Protein AF-A0A1W9W708-F1 (afdb_monomer_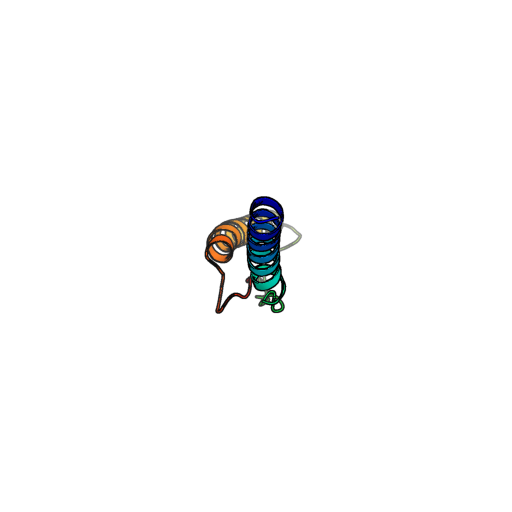lite)

Sequence (72 aa):
MKTKSVILGIIMLFVVGTTINDFSKEEPLYIAFIGPMSGEGKAAGEIMTQAIQLYLDQFNSRGGINGRKVDC

Foldseek 3Di:
DVVVVVVVVVVVVVVVVVVVLVVLADEAAEDDDDFPCDDPRNVVVVVVQVVVVVVQVVCVVVQHPPNHRYYD

pLDDT: mean 88.26, std 11.96, range [56.0, 98.31]

Radius of gyration: 20.87 Å; chains: 1; bounding box: 48×32×52 Å

Structure (mmCIF, N/CA/C/O backbone):
data_AF-A0A1W9W708-F1
#
_entry.id   AF-A0A1W9W708-F1
#
loop_
_atom_site.group_PDB
_atom_site.id
_atom_site.type_symbol
_atom_site.label_atom_id
_atom_site.label_alt_id
_atom_site.label_comp_id
_atom_site.label_asym_id
_atom_site.label_entity_id
_atom_site.label_seq_id
_atom_site.pdbx_PDB_ins_code
_atom_site.Cartn_x
_atom_site.Cartn_y
_atom_site.Cartn_z
_atom_site.occupancy
_atom_site.B_iso_or_equiv
_atom_site.auth_seq_id
_atom_site.auth_comp_id
_atom_site.auth_asym_id
_atom_site.auth_atom_id
_atom_site.pdbx_PDB_model_num
ATOM 1 N N . MET A 1 1 ? -27.021 24.569 33.550 1.00 61.03 1 MET A N 1
ATOM 2 C CA . MET A 1 1 ? -26.558 23.184 33.823 1.00 61.03 1 MET A CA 1
ATOM 3 C C . MET A 1 1 ? -26.842 22.247 32.652 1.00 61.03 1 MET A C 1
ATOM 5 O O . MET A 1 1 ? -25.904 21.625 32.182 1.00 61.03 1 MET A O 1
ATOM 9 N N . LYS A 1 2 ? -28.067 22.228 32.103 1.00 65.81 2 LYS A N 1
ATOM 10 C CA . LYS A 1 2 ? -28.464 21.364 30.970 1.00 65.81 2 LYS A CA 1
ATOM 11 C C . LYS A 1 2 ? -27.591 21.514 29.708 1.00 65.81 2 LYS A C 1
ATOM 13 O O . LYS A 1 2 ? -27.166 20.520 29.142 1.00 65.81 2 LYS A O 1
ATOM 18 N N . THR A 1 3 ? -27.241 22.743 29.322 1.00 76.12 3 THR A N 1
ATOM 19 C CA . THR A 1 3 ? -26.428 23.021 28.121 1.00 76.12 3 THR A CA 1
ATOM 20 C C . THR A 1 3 ? -24.991 22.504 28.230 1.00 76.12 3 THR A C 1
ATOM 22 O O . THR A 1 3 ? -24.443 22.004 27.257 1.00 76.12 3 THR A O 1
ATOM 25 N N . LYS A 1 4 ? -24.390 22.556 29.428 1.00 78.75 4 LYS A N 1
ATOM 26 C CA . LYS A 1 4 ? -23.033 22.039 29.670 1.00 78.75 4 LYS A CA 1
ATOM 27 C C . LYS A 1 4 ? -22.996 20.510 29.579 1.00 78.75 4 LYS A C 1
ATOM 29 O O . LYS A 1 4 ? -22.059 19.966 29.011 1.00 78.75 4 LYS A O 1
ATOM 34 N N . SER A 1 5 ? -24.039 19.835 30.068 1.00 79.06 5 SER A N 1
ATOM 35 C CA . SER A 1 5 ? -24.182 18.376 29.967 1.00 79.06 5 SER A CA 1
ATOM 36 C C . SER A 1 5 ? -24.384 17.896 28.526 1.00 79.06 5 SER A C 1
ATOM 38 O O . SER A 1 5 ? -23.828 16.871 28.153 1.00 79.06 5 SER A O 1
ATOM 40 N N . VAL A 1 6 ? -25.116 18.650 27.697 1.00 87.62 6 VAL A N 1
ATOM 41 C CA . VAL A 1 6 ? -25.279 18.338 26.263 1.00 87.62 6 VAL A CA 1
ATOM 42 C C . VAL A 1 6 ? -23.959 18.500 25.508 1.00 87.62 6 VAL A C 1
ATOM 44 O O . VAL A 1 6 ? -23.580 17.616 24.746 1.00 87.62 6 VAL A O 1
ATOM 47 N N . ILE A 1 7 ? -23.223 19.588 25.759 1.00 90.69 7 ILE A N 1
ATOM 48 C CA . ILE A 1 7 ? -2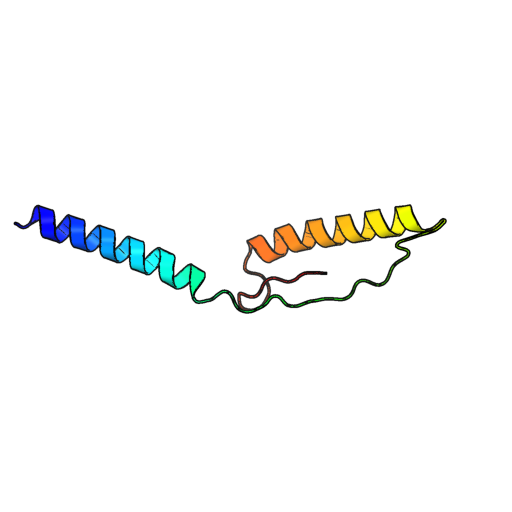1.905 19.819 25.148 1.00 90.69 7 ILE A CA 1
ATOM 49 C C . ILE A 1 7 ? -20.926 18.707 25.542 1.00 90.69 7 ILE A C 1
ATOM 51 O O . ILE A 1 7 ? -20.228 18.173 24.685 1.00 90.69 7 ILE A O 1
ATOM 55 N N . LEU A 1 8 ? -20.919 18.306 26.817 1.00 89.81 8 LEU A N 1
ATOM 56 C CA . LEU A 1 8 ? -20.081 17.209 27.297 1.00 89.81 8 LEU A CA 1
ATOM 57 C C . LEU A 1 8 ? -20.428 15.878 26.606 1.00 89.81 8 LEU A C 1
ATOM 59 O O . LEU A 1 8 ? -19.527 15.134 26.231 1.00 89.81 8 LEU A O 1
ATOM 63 N N . GLY A 1 9 ? -21.719 15.613 26.375 1.00 89.88 9 GLY A N 1
ATOM 64 C CA . GLY A 1 9 ? -22.180 14.433 25.641 1.00 89.88 9 GLY A CA 1
ATOM 65 C C . GLY A 1 9 ? -21.720 14.408 24.181 1.00 89.88 9 GLY A C 1
ATOM 66 O O . GLY A 1 9 ? -21.255 13.374 23.712 1.00 89.88 9 GLY A O 1
ATOM 67 N N . ILE A 1 10 ? -21.777 15.545 23.478 1.00 90.69 10 ILE A N 1
ATOM 68 C CA . ILE A 1 10 ? -21.309 15.662 22.083 1.00 90.69 10 ILE A CA 1
ATOM 69 C C . ILE A 1 10 ? -19.792 15.465 21.996 1.00 90.69 10 ILE A C 1
ATOM 71 O O . ILE A 1 10 ? -19.319 14.734 21.128 1.00 90.69 10 ILE A O 1
ATOM 75 N N . ILE A 1 11 ? -19.032 16.066 22.918 1.00 90.25 11 ILE A N 1
ATOM 76 C CA . ILE A 1 11 ? -17.574 15.888 22.993 1.00 90.25 11 ILE A CA 1
ATOM 77 C C . ILE A 1 11 ? -17.235 14.415 23.230 1.00 90.25 11 ILE A C 1
ATOM 79 O O . ILE A 1 11 ? -16.368 13.868 22.555 1.00 90.25 11 ILE A O 1
ATOM 83 N N . MET A 1 12 ? -17.948 13.748 24.138 1.00 86.62 12 MET A N 1
ATOM 84 C CA . MET A 1 12 ? -17.717 12.336 24.433 1.00 86.62 12 MET A CA 1
ATOM 85 C C . MET A 1 12 ? -18.041 11.431 23.237 1.00 86.62 12 MET A C 1
ATOM 87 O O . MET A 1 12 ? -17.274 10.518 22.947 1.00 86.62 12 MET A O 1
ATOM 91 N N . LEU A 1 13 ? -19.112 11.717 22.491 1.00 85.81 13 LEU A N 1
ATOM 92 C CA . LEU A 1 13 ? -19.460 10.987 21.265 1.00 85.81 13 LEU A CA 1
ATOM 93 C C . LEU A 1 13 ? -18.397 11.155 20.171 1.00 85.81 13 LEU A C 1
ATOM 95 O O . LEU A 1 13 ? -18.067 10.198 19.474 1.00 85.81 13 LEU A O 1
ATOM 99 N N . PHE A 1 14 ? -17.837 12.358 20.048 1.00 84.25 14 PHE A N 1
ATOM 100 C CA . PHE A 1 14 ? -16.778 12.651 19.087 1.00 84.25 14 PHE A CA 1
ATOM 101 C C . PHE A 1 14 ? -15.473 11.923 19.443 1.00 84.25 14 PHE A C 1
ATOM 103 O O . PHE A 1 14 ? -14.859 11.311 18.576 1.00 84.25 14 PHE A O 1
ATOM 110 N N . VAL A 1 15 ? -15.094 11.912 20.727 1.00 82.81 15 VAL A N 1
ATOM 111 C CA . VAL A 1 15 ? -13.904 11.200 21.233 1.00 82.81 15 VAL A CA 1
ATOM 112 C C . VAL A 1 15 ? -14.034 9.685 21.065 1.00 82.81 15 VAL A C 1
ATOM 114 O O . VAL A 1 15 ? -13.074 9.018 20.683 1.00 82.81 15 VAL A O 1
ATOM 117 N N . VAL A 1 16 ? -15.219 9.125 21.317 1.00 80.25 16 VAL A N 1
ATOM 118 C CA . VAL A 1 16 ? -15.484 7.701 21.069 1.00 80.25 16 VAL A CA 1
ATOM 119 C C . VAL A 1 16 ? -15.403 7.402 19.567 1.00 80.25 16 VAL A C 1
ATOM 121 O O . VAL A 1 16 ? -14.735 6.455 19.170 1.00 80.25 16 VAL A O 1
ATOM 124 N N . GLY A 1 17 ? -15.980 8.246 18.706 1.00 73.25 17 GLY A N 1
ATOM 125 C CA . GLY A 1 17 ? -15.915 8.066 17.250 1.00 73.25 17 GLY A CA 1
ATOM 126 C C . GLY A 1 17 ? -14.494 8.097 16.669 1.00 73.25 17 GLY A C 1
ATOM 127 O O . GLY A 1 17 ? -14.196 7.349 15.736 1.00 73.25 17 GLY A O 1
ATOM 128 N N . THR A 1 18 ? -13.595 8.920 17.216 1.00 68.12 18 THR A N 1
ATOM 129 C CA . THR A 1 18 ? -12.195 8.970 16.761 1.00 68.12 18 THR A CA 1
ATOM 130 C C . THR A 1 18 ? -11.356 7.815 17.306 1.00 68.12 18 THR A C 1
ATOM 132 O O . THR A 1 18 ? -10.555 7.249 16.568 1.00 68.12 18 THR A O 1
ATOM 135 N N . THR A 1 19 ? -11.568 7.406 18.559 1.00 62.59 19 THR A N 1
ATOM 136 C CA . THR A 1 19 ? -10.784 6.326 19.189 1.00 62.59 19 THR A CA 1
ATOM 137 C C . THR A 1 19 ? -11.066 4.942 18.600 1.00 62.59 19 THR A C 1
ATOM 139 O O . THR A 1 19 ? -10.139 4.142 18.492 1.00 62.59 19 THR A O 1
ATOM 142 N N . ILE A 1 20 ? -12.289 4.664 18.131 1.00 63.53 20 ILE A N 1
ATOM 143 C CA . ILE A 1 20 ? -12.619 3.378 17.481 1.00 63.53 20 ILE A CA 1
ATOM 144 C C . ILE A 1 20 ? -11.850 3.200 16.154 1.00 63.53 20 ILE A C 1
ATOM 146 O O . ILE A 1 20 ? -11.449 2.086 15.812 1.00 63.53 20 ILE A O 1
ATOM 150 N N . ASN A 1 21 ? -11.596 4.294 15.426 1.00 61.94 21 ASN A N 1
ATOM 151 C CA . ASN A 1 21 ? -10.858 4.263 14.157 1.00 61.94 21 ASN A CA 1
ATOM 152 C C . ASN A 1 21 ? -9.357 3.986 14.334 1.00 61.94 21 ASN A C 1
ATOM 154 O O . ASN A 1 21 ? -8.751 3.347 13.475 1.00 61.94 21 ASN A O 1
ATOM 158 N N . ASP A 1 22 ? -8.747 4.450 15.427 1.00 60.47 22 ASP A N 1
ATOM 159 C CA . ASP A 1 22 ? -7.318 4.229 15.681 1.00 60.47 22 ASP A CA 1
ATOM 160 C C . ASP A 1 22 ? -7.029 2.886 16.364 1.00 60.47 22 ASP A C 1
ATOM 162 O O . ASP A 1 22 ? -5.977 2.298 16.119 1.00 60.47 22 ASP A O 1
ATOM 166 N N . PHE A 1 23 ? -7.966 2.351 17.156 1.00 56.00 23 PHE A N 1
ATOM 167 C CA . PHE A 1 23 ? -7.784 1.076 17.866 1.00 56.00 23 PHE A CA 1
ATOM 168 C C . PHE A 1 23 ? -7.774 -0.157 16.939 1.00 56.00 23 PHE A C 1
ATOM 170 O O . PHE A 1 23 ? -7.360 -1.233 17.356 1.00 56.00 23 PHE A O 1
ATOM 177 N N . SER A 1 24 ? -8.194 -0.002 15.677 1.00 58.72 24 SER A N 1
ATOM 178 C CA . SER A 1 24 ? -8.314 -1.097 14.698 1.00 58.72 24 SER A CA 1
ATOM 179 C C . SER A 1 24 ? -7.206 -1.114 13.635 1.00 58.72 24 SER A C 1
ATOM 181 O O . SER A 1 24 ? -7.324 -1.827 12.640 1.00 58.72 24 SER A O 1
ATOM 183 N N . LYS A 1 25 ? -6.132 -0.324 13.791 1.00 66.12 25 LYS A N 1
ATOM 184 C CA . LYS A 1 25 ? -4.998 -0.333 12.848 1.00 66.12 25 LYS A CA 1
ATOM 185 C C . LYS A 1 25 ? -4.088 -1.534 13.108 1.00 66.12 25 LYS A C 1
ATOM 187 O O . LYS A 1 25 ? -2.999 -1.400 13.657 1.00 66.12 25 LYS A O 1
ATOM 192 N N . GLU A 1 26 ? -4.563 -2.710 12.719 1.00 77.00 26 GLU A N 1
ATOM 193 C CA . GLU A 1 26 ? -3.738 -3.909 12.586 1.00 77.00 26 GLU A CA 1
ATOM 194 C C . GLU A 1 26 ? -2.588 -3.676 11.587 1.00 77.00 26 GLU A C 1
ATOM 196 O O . GLU A 1 26 ? -2.703 -2.860 10.664 1.00 77.00 26 GLU A O 1
ATOM 201 N N . GLU A 1 27 ? -1.470 -4.389 11.764 1.00 88.69 27 GLU A N 1
ATOM 202 C CA . GLU A 1 27 ? -0.304 -4.267 10.880 1.00 88.69 27 GLU A CA 1
ATOM 203 C C . GLU A 1 27 ? -0.682 -4.488 9.404 1.00 88.69 27 GLU A C 1
ATOM 205 O O . GLU A 1 27 ? -1.517 -5.353 9.109 1.00 88.69 27 GLU A O 1
ATOM 210 N N . PRO A 1 28 ? -0.061 -3.773 8.449 1.00 92.25 28 PRO A N 1
ATOM 211 C CA . PRO A 1 28 ? -0.289 -4.021 7.032 1.00 92.25 28 PRO A CA 1
ATOM 212 C C . PRO A 1 28 ? 0.044 -5.460 6.616 1.00 92.25 28 PRO A C 1
ATOM 214 O O . PRO A 1 28 ? 0.859 -6.147 7.234 1.00 92.25 28 PRO A O 1
ATOM 217 N N . LEU A 1 29 ? -0.603 -5.921 5.552 1.00 95.06 29 LEU A N 1
ATOM 218 C CA . LEU A 1 29 ? -0.249 -7.144 4.841 1.00 95.06 29 LEU A CA 1
ATOM 219 C C . LEU A 1 29 ? 0.759 -6.794 3.747 1.00 95.06 29 LEU A C 1
ATOM 221 O O . LEU A 1 29 ? 0.446 -5.996 2.867 1.00 95.06 29 LEU A O 1
ATOM 225 N N . TYR A 1 30 ? 1.938 -7.409 3.785 1.00 95.31 30 TYR A N 1
ATOM 226 C CA . TYR A 1 30 ? 2.997 -7.145 2.814 1.00 95.31 30 TYR A CA 1
ATOM 227 C C . TYR A 1 30 ? 3.000 -8.185 1.694 1.00 95.31 30 TYR A C 1
ATOM 229 O O . TYR A 1 30 ? 2.991 -9.391 1.954 1.00 95.31 30 TYR A O 1
ATOM 237 N N . ILE A 1 31 ? 3.039 -7.716 0.449 1.00 93.94 31 ILE A N 1
ATOM 238 C CA . ILE A 1 31 ? 3.159 -8.540 -0.755 1.00 93.94 31 ILE A CA 1
ATOM 239 C C . ILE A 1 31 ? 4.468 -8.189 -1.449 1.00 93.94 31 ILE A C 1
ATOM 241 O O . ILE A 1 31 ? 4.633 -7.080 -1.936 1.00 93.94 31 ILE A O 1
ATOM 245 N N . ALA A 1 32 ? 5.373 -9.157 -1.575 1.00 95.75 32 ALA A N 1
ATOM 246 C CA . ALA A 1 32 ? 6.620 -8.932 -2.293 1.00 95.75 32 ALA A CA 1
ATOM 247 C C . ALA A 1 32 ? 6.381 -8.865 -3.811 1.00 95.75 32 ALA A C 1
ATOM 249 O O . ALA A 1 32 ? 6.025 -9.863 -4.443 1.00 95.75 32 ALA A O 1
ATOM 250 N N . PHE A 1 33 ? 6.642 -7.703 -4.406 1.00 94.69 33 PHE A N 1
ATOM 251 C CA . PHE A 1 33 ? 6.813 -7.576 -5.849 1.00 94.69 33 PHE A CA 1
ATOM 252 C C . PHE A 1 33 ? 8.277 -7.835 -6.226 1.00 94.69 33 PHE A C 1
ATOM 254 O O . PHE A 1 33 ? 9.186 -7.174 -5.728 1.00 94.69 33 PHE A O 1
ATOM 261 N N . ILE A 1 34 ? 8.512 -8.789 -7.130 1.00 95.50 34 ILE A N 1
ATOM 262 C CA . ILE A 1 34 ? 9.850 -9.094 -7.647 1.00 95.50 34 ILE A CA 1
ATOM 263 C C . ILE A 1 34 ? 9.903 -8.673 -9.115 1.00 95.50 34 ILE A C 1
ATOM 265 O O . ILE A 1 34 ? 9.315 -9.318 -9.982 1.00 95.50 34 ILE A O 1
ATOM 269 N N . GLY A 1 35 ? 10.634 -7.594 -9.382 1.00 94.88 35 GLY A N 1
ATOM 270 C CA . GLY A 1 35 ? 10.850 -7.050 -10.718 1.00 94.88 35 GLY A CA 1
ATOM 271 C C . GLY A 1 35 ? 12.245 -6.436 -10.875 1.00 94.88 35 GLY A C 1
ATOM 272 O O . GLY A 1 35 ? 13.013 -6.368 -9.912 1.00 94.88 35 GLY A O 1
ATOM 273 N N . PRO A 1 36 ? 12.610 -6.000 -12.090 1.00 97.25 36 PRO A N 1
ATOM 274 C CA . PRO A 1 36 ? 13.901 -5.376 -12.347 1.00 97.25 36 PRO A CA 1
ATOM 275 C C . PRO A 1 36 ? 13.962 -3.977 -11.721 1.00 97.25 36 PRO A C 1
ATOM 277 O O . PRO A 1 36 ? 13.500 -3.005 -12.305 1.00 97.25 36 PRO A O 1
ATOM 280 N N . MET A 1 37 ? 14.563 -3.865 -10.538 1.00 96.88 37 MET A N 1
ATOM 281 C CA . MET A 1 37 ? 14.705 -2.585 -9.821 1.00 96.88 37 MET A CA 1
ATOM 282 C C . MET A 1 37 ? 15.990 -1.820 -10.187 1.00 96.88 37 MET A C 1
ATOM 284 O O . MET A 1 37 ? 16.267 -0.747 -9.652 1.00 96.88 37 MET A O 1
ATOM 288 N N . SER A 1 38 ? 16.806 -2.373 -11.086 1.00 96.88 38 SER A N 1
ATOM 289 C CA . SER A 1 38 ? 18.086 -1.809 -11.513 1.00 96.88 38 SER A CA 1
ATOM 290 C C . SER A 1 38 ? 18.468 -2.280 -12.922 1.00 96.88 38 SER A C 1
ATOM 292 O O . SER A 1 38 ? 17.789 -3.115 -13.524 1.00 96.88 38 SER A O 1
ATOM 294 N N . GLY A 1 39 ? 19.552 -1.713 -13.462 1.00 97.25 39 GLY A N 1
ATOM 295 C CA . GLY A 1 39 ? 20.048 -2.038 -14.800 1.00 97.25 39 GLY A CA 1
ATOM 296 C C . GLY A 1 39 ? 19.080 -1.633 -15.914 1.00 97.25 39 GLY A C 1
ATOM 297 O O . GLY A 1 39 ? 18.245 -0.746 -15.741 1.00 97.25 39 GLY A O 1
ATOM 298 N N . GLU A 1 40 ? 19.191 -2.297 -17.062 1.00 97.62 40 GLU A N 1
ATOM 299 C CA . GLU A 1 40 ? 18.400 -1.990 -18.264 1.00 97.62 40 GLU A CA 1
ATOM 300 C C . GLU A 1 40 ? 16.886 -2.144 -18.048 1.00 97.62 40 GLU A C 1
ATOM 302 O O . GLU A 1 40 ? 16.092 -1.431 -18.656 1.00 97.62 40 GLU A O 1
ATOM 307 N N . GLY A 1 41 ? 16.470 -3.027 -17.136 1.00 97.81 41 GLY A N 1
ATOM 308 C CA . GLY A 1 41 ? 15.059 -3.261 -16.826 1.00 97.81 41 GLY A CA 1
ATOM 309 C C . GLY A 1 41 ? 14.440 -2.274 -15.831 1.00 97.81 41 GLY A C 1
ATOM 310 O O . GLY A 1 41 ? 13.231 -2.338 -15.614 1.00 97.81 41 GLY A O 1
ATOM 311 N N . LYS A 1 42 ? 15.223 -1.360 -15.236 1.00 98.31 42 LYS A N 1
ATOM 312 C CA . LYS A 1 42 ? 14.776 -0.481 -14.139 1.00 98.31 42 LYS A CA 1
ATOM 313 C C . LYS A 1 42 ? 13.483 0.276 -14.451 1.00 98.31 42 LYS A C 1
ATOM 315 O O . LYS A 1 42 ? 12.583 0.313 -13.620 1.00 98.31 42 LYS A O 1
ATOM 320 N N . ALA A 1 43 ? 13.380 0.845 -15.652 1.00 98.25 43 ALA A N 1
ATOM 321 C CA . ALA A 1 43 ? 12.209 1.623 -16.050 1.00 98.25 43 ALA A CA 1
ATOM 322 C C . ALA A 1 43 ? 10.917 0.785 -16.011 1.00 98.25 43 ALA A C 1
ATOM 324 O O . ALA A 1 43 ? 9.875 1.267 -15.577 1.00 98.25 43 ALA A O 1
ATOM 325 N N . ALA A 1 44 ? 10.986 -0.490 -16.409 1.00 98.06 44 ALA A N 1
ATOM 326 C CA . ALA A 1 44 ? 9.844 -1.393 -16.327 1.00 98.06 44 ALA A CA 1
ATOM 327 C C . ALA A 1 44 ? 9.487 -1.721 -14.868 1.00 98.06 44 ALA A C 1
ATOM 329 O O . ALA A 1 44 ? 8.306 -1.732 -14.524 1.00 98.06 44 ALA A O 1
ATOM 330 N N . GLY A 1 45 ? 10.489 -1.945 -14.008 1.00 97.81 45 GLY A N 1
ATOM 331 C CA . GLY A 1 45 ? 10.294 -2.139 -12.568 1.00 97.81 45 GLY A CA 1
ATOM 332 C C . GLY A 1 45 ? 9.583 -0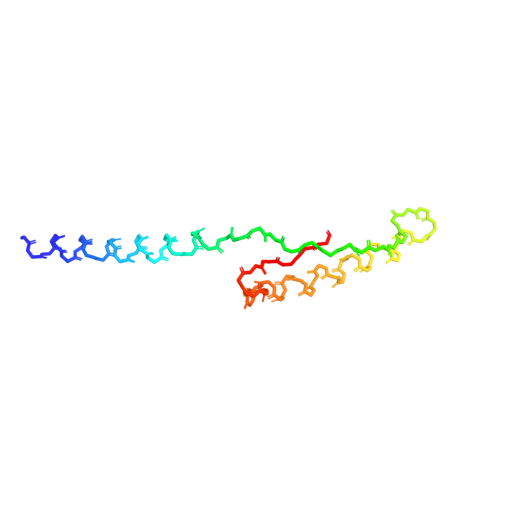.962 -11.910 1.00 97.81 45 GLY A C 1
ATOM 333 O O . GLY A 1 45 ? 8.574 -1.158 -11.241 1.00 97.81 45 GLY A O 1
ATOM 334 N N . GLU A 1 46 ? 10.045 0.261 -12.172 1.00 97.62 46 GLU A N 1
ATOM 335 C CA . GLU A 1 46 ? 9.443 1.485 -11.629 1.00 97.62 46 GLU A CA 1
ATOM 336 C C . GLU A 1 46 ? 7.989 1.666 -12.078 1.00 97.62 46 GLU A C 1
ATOM 338 O O . GLU A 1 46 ? 7.130 1.971 -11.250 1.00 97.62 46 GLU A O 1
ATOM 343 N N . ILE A 1 47 ? 7.690 1.427 -13.361 1.00 98.12 47 ILE A N 1
ATOM 344 C CA . ILE A 1 47 ? 6.316 1.486 -13.883 1.00 98.12 47 ILE A CA 1
ATOM 345 C C . ILE A 1 47 ? 5.429 0.450 -13.187 1.00 98.12 47 ILE A C 1
ATOM 347 O O . ILE A 1 47 ? 4.303 0.767 -12.803 1.00 98.12 47 ILE A O 1
ATOM 351 N N . MET A 1 48 ? 5.923 -0.776 -12.996 1.00 97.50 48 MET A N 1
ATOM 352 C CA . MET A 1 48 ? 5.171 -1.826 -12.305 1.00 97.50 48 MET A CA 1
ATOM 353 C C . MET A 1 48 ? 4.912 -1.464 -10.839 1.00 97.50 48 MET A C 1
ATOM 355 O O . MET A 1 48 ? 3.769 -1.558 -10.398 1.00 97.50 48 MET A O 1
ATOM 359 N N . THR A 1 49 ? 5.916 -0.980 -10.104 1.00 96.88 49 THR A N 1
ATOM 360 C CA . THR A 1 49 ? 5.747 -0.520 -8.715 1.00 96.88 49 THR A CA 1
ATOM 361 C C . THR A 1 49 ? 4.724 0.611 -8.617 1.00 96.88 49 THR A C 1
ATOM 363 O O . THR A 1 49 ? 3.834 0.562 -7.773 1.00 96.88 49 THR A O 1
ATOM 366 N N . GLN A 1 50 ? 4.790 1.603 -9.508 1.00 97.12 50 GLN A N 1
ATOM 367 C CA . GLN A 1 50 ? 3.829 2.712 -9.527 1.00 97.12 50 G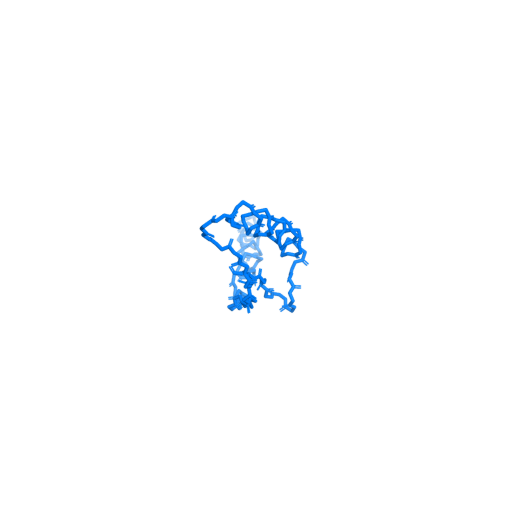LN A CA 1
ATOM 368 C C . GLN A 1 50 ? 2.407 2.239 -9.847 1.00 97.12 50 GLN A C 1
ATOM 370 O O . GLN A 1 50 ? 1.450 2.699 -9.226 1.00 97.12 50 GLN A O 1
ATOM 375 N N . ALA A 1 51 ? 2.254 1.303 -10.787 1.00 97.38 51 ALA A N 1
ATOM 376 C CA . ALA A 1 51 ? 0.955 0.734 -11.131 1.00 97.38 51 ALA A CA 1
ATOM 377 C C . ALA A 1 51 ? 0.349 -0.070 -9.969 1.00 97.38 51 ALA A C 1
ATOM 379 O O . ALA A 1 51 ? -0.850 0.038 -9.708 1.00 97.38 51 ALA A O 1
ATOM 380 N N . ILE A 1 52 ? 1.175 -0.840 -9.252 1.00 97.56 52 ILE A N 1
ATOM 381 C CA . ILE A 1 52 ? 0.764 -1.560 -8.042 1.00 97.56 52 ILE A CA 1
ATOM 382 C C . ILE A 1 52 ? 0.307 -0.561 -6.976 1.00 97.56 52 ILE A C 1
ATOM 384 O O . ILE A 1 52 ? -0.812 -0.686 -6.476 1.00 97.56 52 ILE A O 1
ATOM 388 N N . GLN A 1 53 ? 1.112 0.468 -6.693 1.00 96.62 53 GLN A N 1
ATOM 389 C CA . GLN A 1 53 ? 0.775 1.483 -5.694 1.00 96.62 53 GLN A CA 1
ATOM 390 C C . GLN A 1 53 ? -0.543 2.191 -6.018 1.00 96.62 53 GLN A C 1
ATOM 392 O O . GLN A 1 53 ? -1.395 2.333 -5.146 1.00 96.62 53 GLN A O 1
ATOM 397 N N . LEU A 1 54 ? -0.759 2.563 -7.283 1.00 97.75 54 LEU A N 1
ATOM 398 C CA . LEU A 1 54 ? -1.992 3.213 -7.729 1.00 97.75 54 LEU A CA 1
ATOM 399 C C . LEU A 1 54 ? -3.239 2.376 -7.400 1.00 97.75 54 LEU A C 1
ATOM 401 O O . LEU A 1 54 ? -4.262 2.915 -6.971 1.00 97.75 54 LEU A O 1
ATOM 405 N N . TYR A 1 55 ? -3.166 1.057 -7.595 1.00 97.56 55 TYR A N 1
ATOM 406 C CA . TYR A 1 55 ? -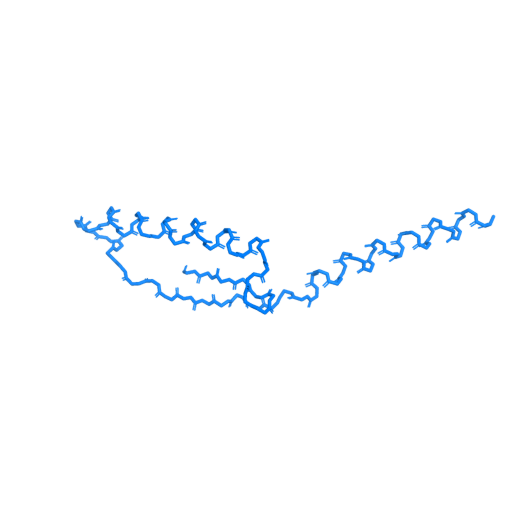4.265 0.164 -7.238 1.00 97.56 55 TYR A CA 1
ATOM 407 C C . TYR A 1 55 ? -4.408 0.014 -5.721 1.00 97.56 55 TYR A C 1
ATOM 409 O O . TYR A 1 55 ? -5.526 0.086 -5.204 1.00 97.56 55 TYR A O 1
ATOM 417 N N . LEU A 1 56 ? -3.296 -0.163 -5.001 1.00 97.19 56 LEU A N 1
ATOM 418 C CA . LEU A 1 56 ? -3.301 -0.311 -3.546 1.00 97.19 56 LEU A CA 1
ATOM 419 C C . LEU A 1 56 ? -3.852 0.925 -2.838 1.00 97.19 56 LEU A C 1
ATOM 421 O O . LEU A 1 56 ? -4.602 0.776 -1.876 1.00 97.19 56 LEU A O 1
ATOM 425 N N . ASP A 1 57 ? -3.581 2.127 -3.337 1.00 96.88 57 ASP A N 1
ATOM 426 C CA . ASP A 1 57 ? -4.144 3.368 -2.803 1.00 96.88 57 ASP A CA 1
ATOM 427 C C . ASP A 1 57 ? -5.676 3.357 -2.885 1.00 96.88 57 ASP A C 1
ATOM 429 O O . ASP A 1 57 ? -6.371 3.596 -1.889 1.00 96.88 57 ASP A O 1
ATOM 433 N N . GLN A 1 58 ? -6.227 3.001 -4.052 1.00 97.62 58 GLN A N 1
ATOM 434 C CA . GLN A 1 58 ? -7.673 2.873 -4.228 1.00 97.62 58 GLN A CA 1
ATOM 435 C C . GLN A 1 58 ? -8.248 1.750 -3.355 1.00 97.62 58 GLN A C 1
ATOM 437 O O . GLN A 1 58 ? -9.290 1.934 -2.722 1.00 97.62 58 GLN A O 1
ATOM 442 N N . PHE A 1 59 ? -7.591 0.596 -3.306 1.00 96.44 59 PHE A N 1
ATOM 443 C CA . PHE A 1 59 ? -8.034 -0.566 -2.543 1.00 96.44 59 PHE A CA 1
ATOM 444 C C . PHE A 1 59 ? -8.049 -0.290 -1.030 1.00 96.44 59 PHE A C 1
ATOM 446 O O . PHE A 1 59 ? -9.065 -0.490 -0.360 1.00 96.44 59 PHE A O 1
ATOM 453 N N . ASN A 1 60 ? -6.964 0.270 -0.497 1.00 95.50 60 ASN A N 1
ATOM 454 C CA . ASN A 1 60 ? -6.82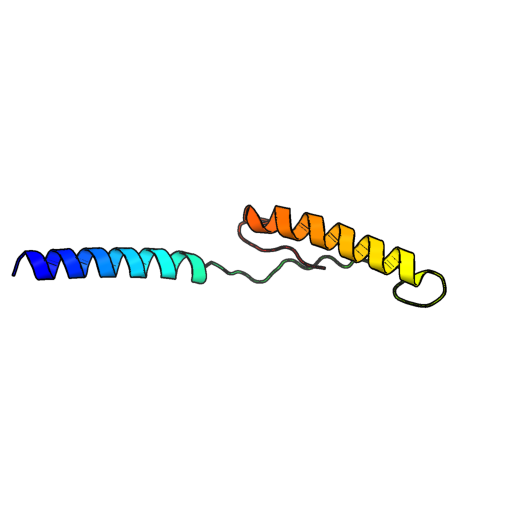7 0.625 0.914 1.00 95.50 60 ASN A CA 1
ATOM 455 C C . ASN A 1 60 ? -7.762 1.769 1.321 1.00 95.50 60 ASN A C 1
ATOM 457 O O . ASN A 1 60 ? -8.240 1.776 2.455 1.00 95.50 60 ASN A O 1
ATOM 461 N N . SER A 1 61 ? -8.095 2.695 0.410 1.00 94.56 61 SER A N 1
ATOM 462 C CA . SER A 1 61 ? -9.111 3.729 0.677 1.00 94.56 61 SER A CA 1
ATOM 463 C C . SER A 1 61 ? -10.506 3.151 0.963 1.00 94.56 61 SER A C 1
ATOM 465 O O . SER A 1 61 ? -11.329 3.815 1.589 1.00 94.56 61 SER A O 1
ATOM 467 N N . ARG A 1 62 ? -10.765 1.900 0.550 1.00 95.06 62 ARG A N 1
ATOM 468 C CA . ARG A 1 62 ? -12.020 1.164 0.782 1.00 95.06 62 ARG A CA 1
ATOM 469 C C . ARG A 1 62 ? -11.960 0.213 1.982 1.00 95.06 62 ARG A C 1
ATOM 471 O O . ARG A 1 62 ? -12.894 -0.555 2.182 1.00 95.06 62 ARG A O 1
ATOM 478 N N . GLY A 1 63 ? -10.889 0.263 2.775 1.00 88.56 63 GLY A N 1
ATOM 479 C CA . GLY A 1 63 ? -10.748 -0.526 4.004 1.00 88.56 63 GLY A CA 1
ATOM 480 C C . GLY A 1 63 ? -9.852 -1.763 3.894 1.00 88.56 63 GLY A C 1
ATOM 481 O O . GLY A 1 63 ? -9.705 -2.477 4.884 1.00 88.56 63 GLY A O 1
ATOM 482 N N . GLY A 1 64 ? -9.224 -2.010 2.740 1.00 92.56 64 GLY A N 1
ATOM 483 C CA . GLY A 1 64 ? -8.239 -3.083 2.588 1.00 92.56 64 GLY A CA 1
ATOM 484 C C . GLY A 1 64 ? -8.818 -4.496 2.774 1.00 92.56 64 GLY A C 1
ATOM 485 O O . GLY A 1 64 ? -9.954 -4.767 2.385 1.00 92.56 64 GLY A O 1
ATOM 486 N N . ILE A 1 65 ? -8.039 -5.411 3.361 1.00 93.25 65 ILE A N 1
ATOM 487 C CA . ILE A 1 65 ? -8.459 -6.792 3.667 1.00 93.25 65 ILE A CA 1
ATOM 488 C C . ILE A 1 65 ? -8.734 -6.891 5.164 1.00 93.25 65 ILE A C 1
ATOM 490 O O . ILE A 1 65 ? -7.816 -6.766 5.967 1.00 93.25 65 ILE A O 1
ATOM 494 N N . ASN A 1 66 ? -9.986 -7.143 5.551 1.00 91.50 66 ASN A N 1
ATOM 495 C CA . ASN A 1 66 ? -10.394 -7.244 6.960 1.00 91.50 66 ASN A CA 1
ATOM 496 C C . ASN A 1 66 ? -9.972 -6.022 7.808 1.00 91.50 66 ASN A C 1
ATOM 498 O O . ASN A 1 66 ? -9.596 -6.173 8.964 1.00 91.50 66 ASN A O 1
ATOM 502 N N . GLY A 1 67 ? -9.994 -4.811 7.234 1.00 88.94 67 GLY A N 1
ATOM 503 C CA . GLY A 1 67 ? -9.549 -3.584 7.911 1.00 88.94 67 GLY A CA 1
ATOM 504 C C . GLY A 1 67 ? -8.036 -3.339 7.868 1.00 88.94 67 GLY A C 1
ATOM 505 O O . GLY A 1 67 ? -7.575 -2.278 8.288 1.00 88.94 67 GLY A O 1
ATOM 506 N N . ARG A 1 68 ? -7.254 -4.278 7.322 1.00 91.25 68 ARG A N 1
ATOM 507 C CA . ARG A 1 68 ? -5.799 -4.170 7.175 1.00 91.25 68 ARG A CA 1
ATOM 508 C C . ARG A 1 68 ? -5.434 -3.593 5.820 1.00 91.25 68 ARG A C 1
ATOM 510 O O . ARG A 1 68 ? -5.919 -4.057 4.785 1.00 91.25 68 ARG A O 1
ATOM 517 N N . LYS A 1 69 ? -4.522 -2.622 5.813 1.00 93.75 69 LYS A N 1
ATOM 518 C CA . LYS A 1 69 ? -3.927 -2.123 4.568 1.00 93.75 69 LYS A CA 1
ATOM 519 C C . LYS A 1 69 ? -3.038 -3.189 3.929 1.00 93.75 69 LYS A C 1
ATOM 521 O O . LYS A 1 69 ? -2.453 -4.005 4.634 1.00 93.75 69 LYS A O 1
ATOM 526 N N . VAL A 1 70 ? -2.923 -3.151 2.609 1.00 95.94 70 VAL A N 1
ATOM 527 C CA . VAL A 1 70 ? -1.993 -3.974 1.826 1.00 95.94 70 VAL A CA 1
ATOM 528 C C . VAL A 1 70 ? -0.895 -3.076 1.261 1.00 95.94 70 VAL A C 1
ATOM 530 O O . VAL A 1 70 ? -1.210 -1.987 0.782 1.00 95.94 70 VAL A O 1
ATOM 533 N N . ASP A 1 71 ? 0.358 -3.519 1.325 1.00 93.94 71 ASP A N 1
ATOM 534 C CA . ASP A 1 71 ? 1.534 -2.771 0.855 1.00 93.94 71 ASP A CA 1
ATOM 535 C C . ASP A 1 71 ? 2.567 -3.695 0.179 1.00 93.94 71 ASP A C 1
ATOM 537 O O . ASP A 1 71 ? 2.465 -4.924 0.303 1.00 93.94 71 ASP A O 1
ATOM 541 N N . CYS A 1 72 ? 3.537 -3.118 -0.538 1.00 88.00 72 CYS A N 1
ATOM 542 C CA . CYS A 1 72 ? 4.533 -3.840 -1.344 1.00 88.00 72 CYS A CA 1
ATOM 543 C C . CYS A 1 72 ? 5.986 -3.458 -1.058 1.00 88.00 72 CYS A C 1
ATOM 545 O O . CYS A 1 72 ? 6.280 -2.251 -0.933 1.00 88.00 72 CYS A O 1
#

Secondary structure (DSSP, 8-state):
-HHHHHHHHHHHHHHHHHHHHHTT-PPPEE-------SGGGHHHHHHHHHHHHHHHHHHHHTTTBTTB-EE-